Protein AF-A0A7S3ZL46-F1 (afdb_monomer_lite)

Foldseek 3Di:
DDDDDDPCPDPDDPPFDKFFDDDDVPWDFQPQKWKDKQNRTHTWTFDPPFQDDVPPDRDRTATEGEMETAAKIKMKMARQFDPPKWKDWVPDTFDWDDDRRMIIGIDGDQTWMWIDTPNYIYIYGYHYPDD

pLDDT: mean 83.02, std 18.44, range [33.94, 97.44]

Radius of gyration: 17.1 Å; chains: 1; bounding box: 64×30×42 Å

Organism: NCBI:txid35677

Structure (mmCIF, N/CA/C/O backbone):
data_AF-A0A7S3ZL46-F1
#
_entry.id   AF-A0A7S3ZL46-F1
#
loop_
_atom_site.group_PDB
_atom_site.id
_atom_site.type_symbol
_atom_site.label_atom_id
_atom_site.label_alt_id
_atom_site.label_comp_id
_atom_site.label_asym_id
_atom_site.label_entity_id
_atom_site.label_seq_id
_atom_site.pdbx_PDB_ins_code
_atom_site.Cartn_x
_atom_site.Cartn_y
_atom_site.Cartn_z
_atom_site.occupancy
_atom_site.B_iso_or_equiv
_atom_site.auth_seq_id
_atom_site.auth_comp_id
_atom_site.auth_asym_id
_atom_site.auth_atom_id
_atom_site.pdbx_PDB_model_num
ATOM 1 N N . MET A 1 1 ? -45.314 14.935 8.588 1.00 39.72 1 MET A N 1
ATOM 2 C CA . MET A 1 1 ? -44.104 14.772 7.754 1.00 39.72 1 MET A CA 1
ATOM 3 C C . MET A 1 1 ? -42.927 15.306 8.555 1.00 39.72 1 MET A C 1
ATOM 5 O O . MET A 1 1 ? -42.917 16.489 8.856 1.00 39.72 1 MET A O 1
ATOM 9 N N . ARG A 1 2 ? -42.030 14.432 9.029 1.00 33.94 2 ARG A N 1
ATOM 10 C CA . ARG A 1 2 ? -40.869 14.808 9.856 1.00 33.94 2 ARG A CA 1
ATOM 11 C C . ARG A 1 2 ? -39.592 14.667 9.017 1.00 33.94 2 ARG A C 1
ATOM 13 O O . ARG A 1 2 ? -39.446 13.628 8.372 1.00 33.94 2 ARG A O 1
ATOM 20 N N . PRO A 1 3 ? -38.697 15.667 9.001 1.00 39.31 3 PRO A N 1
ATOM 21 C CA . PRO A 1 3 ? -37.450 15.588 8.254 1.00 39.31 3 PRO A CA 1
ATOM 22 C C . PRO A 1 3 ? -36.517 14.566 8.916 1.00 39.31 3 PRO A C 1
ATOM 24 O O . PRO A 1 3 ? -36.298 14.594 10.127 1.00 39.31 3 PRO A O 1
ATOM 27 N N . ARG A 1 4 ? -35.991 13.635 8.112 1.00 45.75 4 ARG A N 1
ATOM 28 C CA . ARG A 1 4 ? -34.914 12.728 8.516 1.00 45.75 4 ARG A CA 1
ATOM 29 C C . ARG A 1 4 ? -33.638 13.554 8.653 1.00 45.75 4 ARG A C 1
ATOM 31 O O . ARG A 1 4 ? -33.081 14.004 7.657 1.00 45.75 4 ARG A O 1
ATOM 38 N N . VAL A 1 5 ? -33.217 13.764 9.893 1.00 41.38 5 VAL A N 1
ATOM 39 C CA . VAL A 1 5 ? -31.912 14.325 10.240 1.00 41.38 5 VAL A CA 1
ATOM 40 C C . VAL A 1 5 ? -30.844 13.370 9.705 1.00 41.38 5 VAL A C 1
ATOM 42 O O . VAL A 1 5 ? -30.722 12.239 10.172 1.00 41.38 5 VAL A O 1
ATOM 45 N N . LEU A 1 6 ? -30.109 13.818 8.685 1.00 41.78 6 LEU A N 1
ATOM 46 C CA . LEU A 1 6 ? -28.804 13.274 8.329 1.00 41.78 6 LEU A CA 1
ATOM 47 C C . LEU A 1 6 ? -27.923 13.390 9.572 1.00 41.78 6 LEU A C 1
ATOM 49 O O . LEU A 1 6 ? -27.605 14.498 10.003 1.00 41.78 6 LEU A O 1
ATOM 53 N N . CYS A 1 7 ? -27.569 12.254 10.167 1.00 36.84 7 CYS A N 1
ATOM 54 C CA . CYS A 1 7 ? -26.583 12.211 11.234 1.00 36.84 7 CYS A CA 1
ATOM 55 C C . CYS A 1 7 ? -25.218 12.529 10.611 1.00 36.84 7 CYS A C 1
ATOM 57 O O . CYS A 1 7 ? -24.520 11.657 10.102 1.00 36.84 7 CYS A O 1
ATOM 59 N N . LEU A 1 8 ? -24.899 13.820 10.586 1.00 46.28 8 LEU A N 1
ATOM 60 C CA . LEU A 1 8 ? -23.639 14.418 10.160 1.00 46.28 8 LEU A CA 1
ATOM 61 C C . LEU A 1 8 ? -22.686 14.486 11.374 1.00 46.28 8 LEU A C 1
ATOM 63 O O . LEU A 1 8 ? -22.107 15.523 11.681 1.00 46.28 8 LEU A O 1
ATOM 67 N N . CYS A 1 9 ? -22.576 13.375 12.107 1.00 42.50 9 CYS A N 1
ATOM 68 C CA . CYS A 1 9 ? -21.656 13.178 13.229 1.00 42.50 9 CYS A CA 1
ATOM 69 C C . CYS A 1 9 ? -20.587 12.167 12.773 1.00 42.50 9 CYS A C 1
ATOM 71 O O . CYS A 1 9 ? -20.936 11.038 12.464 1.00 42.50 9 CYS A O 1
ATOM 73 N N . GLY A 1 10 ? -19.295 12.460 12.673 1.00 40.38 10 GLY A N 1
ATOM 74 C CA . GLY A 1 10 ? -18.564 13.660 13.032 1.00 40.38 10 GLY A CA 1
ATOM 75 C C . GLY A 1 10 ? -17.364 13.823 12.104 1.00 40.38 10 GLY A C 1
ATOM 76 O O . GLY A 1 10 ? -16.605 12.896 11.844 1.00 40.38 10 GLY A O 1
ATOM 77 N N . LEU A 1 11 ? -17.236 15.044 11.605 1.00 49.16 11 LEU A N 1
ATOM 78 C CA . LEU A 1 11 ? -16.203 15.530 10.703 1.00 49.16 11 LEU A CA 1
ATOM 79 C C . LEU A 1 11 ? -14.967 16.048 11.467 1.00 49.16 11 LEU A C 1
ATOM 81 O O . LEU A 1 11 ? -14.159 16.750 10.879 1.00 49.16 11 LEU A O 1
ATOM 85 N N . LEU A 1 12 ? -14.804 15.721 12.758 1.00 47.50 12 LEU A N 1
ATOM 86 C CA . LEU A 1 12 ? -13.639 16.064 13.583 1.00 47.50 12 LEU A CA 1
ATOM 87 C C . LEU A 1 12 ? -13.474 15.057 14.741 1.00 47.50 12 LEU A C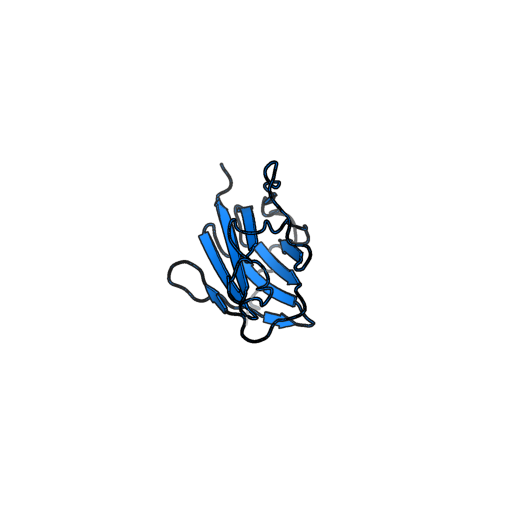 1
ATOM 89 O O . LEU A 1 12 ? -14.363 14.945 15.581 1.00 47.50 12 LEU A O 1
ATOM 93 N N . GLY A 1 13 ? -12.312 14.402 14.845 1.00 40.12 13 GLY A N 1
ATOM 94 C CA . GLY A 1 13 ? -11.694 14.183 16.162 1.00 40.12 13 GLY A CA 1
ATOM 95 C C . GLY A 1 13 ? -11.601 12.774 16.759 1.00 40.12 13 GLY A C 1
ATOM 96 O O . GLY A 1 13 ? -11.058 12.668 17.852 1.00 40.12 13 GLY A O 1
ATOM 97 N N . ALA A 1 14 ? -12.024 11.699 16.093 1.00 44.19 14 ALA A N 1
ATOM 98 C CA . ALA A 1 14 ? -11.455 10.379 16.389 1.00 44.19 14 ALA A CA 1
ATOM 99 C C . ALA A 1 14 ? -10.294 10.189 15.413 1.00 44.19 14 ALA A C 1
ATOM 101 O O . ALA A 1 14 ? -10.482 9.688 14.306 1.00 44.19 14 ALA A O 1
ATOM 102 N N . GLY A 1 15 ? -9.125 10.740 15.752 1.00 52.31 15 GLY A N 1
ATOM 103 C CA . GLY A 1 15 ? -7.931 10.521 14.946 1.00 52.31 15 GLY A CA 1
ATOM 104 C C . GLY A 1 15 ? -7.707 9.019 14.869 1.00 52.31 15 GLY A C 1
ATOM 105 O O . GLY A 1 15 ? -7.435 8.414 15.900 1.00 52.31 15 GLY A O 1
ATOM 106 N N . CYS A 1 16 ? -7.878 8.424 13.684 1.00 58.97 16 CYS A N 1
ATOM 107 C CA . CYS A 1 16 ? -7.400 7.068 13.450 1.00 58.97 16 CYS A CA 1
ATOM 108 C C . CYS A 1 16 ? -5.931 7.087 13.848 1.00 58.97 16 CYS A C 1
ATOM 110 O O . CYS A 1 16 ? -5.138 7.871 13.309 1.00 58.97 16 CYS A O 1
ATOM 112 N N . SER A 1 17 ? -5.597 6.315 14.871 1.00 80.25 17 SER A N 1
ATOM 113 C CA . SER A 1 17 ? -4.228 6.272 15.333 1.00 80.25 17 SER A CA 1
ATOM 114 C C . SER A 1 17 ? -3.451 5.504 14.265 1.00 80.25 17 SER A C 1
ATOM 116 O O . SER A 1 17 ? -3.873 4.452 13.782 1.00 80.25 17 SER A O 1
ATOM 118 N N . LEU A 1 18 ? -2.346 6.090 13.807 1.00 85.81 18 LEU A N 1
ATOM 119 C CA . LEU A 1 18 ? -1.508 5.521 12.757 1.00 85.81 18 LEU A CA 1
ATOM 120 C C . LEU A 1 18 ? -0.066 5.482 13.249 1.00 85.81 18 LEU A C 1
ATOM 122 O O . LEU A 1 18 ? 0.580 6.530 13.388 1.00 85.81 18 LEU A O 1
ATOM 126 N N . THR A 1 19 ? 0.444 4.269 13.445 1.00 90.81 19 THR A N 1
ATOM 127 C CA . THR A 1 19 ? 1.851 4.026 13.768 1.00 90.81 19 THR A CA 1
ATOM 128 C C . THR A 1 19 ? 2.546 3.476 12.534 1.00 90.81 19 THR A C 1
ATOM 130 O O . THR A 1 19 ? 2.285 2.355 12.105 1.00 90.81 19 THR A O 1
ATOM 133 N N . ILE A 1 20 ? 3.433 4.283 11.957 1.00 89.69 20 ILE A N 1
ATOM 134 C CA . ILE A 1 20 ? 4.247 3.907 10.800 1.00 89.69 20 ILE A CA 1
ATOM 135 C C . ILE A 1 20 ? 5.510 3.226 11.315 1.00 89.69 20 ILE A C 1
ATOM 137 O O . ILE A 1 20 ? 6.222 3.799 12.142 1.00 89.69 20 ILE A O 1
ATOM 141 N N . TYR A 1 21 ? 5.804 2.029 10.813 1.00 90.00 21 TYR A N 1
ATOM 142 C CA . TYR A 1 21 ? 7.067 1.370 11.116 1.00 90.00 21 TYR A CA 1
ATOM 143 C C . TYR A 1 21 ? 8.148 1.858 10.146 1.00 90.00 21 TYR A C 1
ATOM 145 O O . TYR A 1 21 ? 7.939 1.797 8.931 1.00 90.00 21 TYR A O 1
ATOM 153 N N . PRO A 1 22 ? 9.289 2.363 10.646 1.00 87.88 22 PRO A N 1
ATOM 154 C CA . PRO A 1 22 ? 10.392 2.742 9.778 1.00 87.88 22 PRO A CA 1
ATOM 155 C C . PRO A 1 22 ? 11.005 1.496 9.109 1.00 87.88 22 PRO A C 1
ATOM 157 O O . PRO A 1 22 ? 10.906 0.398 9.666 1.00 87.88 22 PRO A O 1
ATOM 160 N N . PRO A 1 23 ? 11.666 1.646 7.946 1.00 91.38 23 PRO A N 1
ATOM 161 C CA . PRO A 1 23 ? 12.427 0.564 7.328 1.00 91.38 23 PRO A CA 1
ATOM 162 C C . PRO A 1 23 ? 13.525 0.061 8.271 1.00 91.38 23 PRO A C 1
ATOM 164 O O . PRO A 1 23 ? 14.108 0.844 9.028 1.00 91.38 23 PRO A O 1
ATOM 167 N N . ALA A 1 24 ? 13.827 -1.235 8.223 1.00 89.88 24 ALA A N 1
ATOM 168 C CA . ALA A 1 24 ? 14.930 -1.803 8.986 1.00 89.88 24 ALA A CA 1
ATOM 169 C C . ALA A 1 24 ? 16.287 -1.402 8.370 1.00 89.88 24 ALA A C 1
ATOM 171 O O . ALA A 1 24 ? 16.369 -1.103 7.176 1.00 89.88 24 ALA A O 1
ATOM 172 N N . PRO A 1 25 ? 17.389 -1.417 9.143 1.00 90.94 25 PRO A N 1
ATOM 173 C CA . PRO A 1 25 ? 18.721 -1.223 8.580 1.00 90.94 25 PRO A CA 1
ATOM 174 C C . PRO A 1 25 ? 19.003 -2.221 7.446 1.00 90.94 25 PRO A C 1
ATOM 176 O O . PRO A 1 25 ? 18.909 -3.431 7.645 1.00 90.94 25 PRO A O 1
ATOM 179 N N . GLY A 1 26 ? 19.368 -1.708 6.268 1.00 88.56 26 GLY A N 1
ATOM 180 C CA . GLY A 1 26 ? 19.634 -2.515 5.071 1.00 88.56 26 GLY A CA 1
ATOM 181 C C . GLY A 1 26 ? 18.425 -2.744 4.157 1.00 88.56 26 GLY A C 1
ATOM 182 O O . GLY A 1 26 ? 18.607 -3.304 3.078 1.00 88.56 26 GLY A O 1
ATOM 183 N N . ASP A 1 27 ? 17.227 -2.291 4.541 1.00 91.12 27 ASP A N 1
ATOM 184 C CA . ASP A 1 27 ? 16.074 -2.262 3.640 1.00 91.12 27 ASP A CA 1
ATOM 185 C C . ASP A 1 27 ? 16.285 -1.228 2.519 1.00 91.12 27 ASP A C 1
ATOM 187 O O . ASP A 1 27 ? 16.723 -0.099 2.752 1.00 91.12 27 ASP A O 1
ATOM 191 N N . GLU A 1 28 ? 15.926 -1.604 1.292 1.00 92.06 28 GLU A N 1
ATOM 192 C CA . GLU A 1 28 ? 15.875 -0.694 0.147 1.00 92.06 28 GLU A CA 1
ATOM 193 C C . GLU A 1 28 ? 14.469 -0.094 0.032 1.00 92.06 28 GLU A C 1
ATOM 195 O O . GLU A 1 28 ? 13.475 -0.817 0.097 1.00 92.06 28 GLU A O 1
ATOM 200 N N . VAL A 1 29 ? 14.372 1.225 -0.142 1.00 92.31 29 VAL A N 1
ATOM 201 C CA . VAL A 1 29 ? 13.093 1.915 -0.359 1.00 92.31 29 VAL A CA 1
ATOM 202 C C . VAL A 1 29 ? 12.838 2.051 -1.856 1.00 92.31 29 VAL A C 1
ATOM 204 O O . VAL A 1 29 ? 13.691 2.513 -2.611 1.00 92.31 29 VAL A O 1
ATOM 207 N N . ASP A 1 30 ? 11.642 1.670 -2.284 1.00 92.06 30 ASP A N 1
ATOM 208 C CA . ASP A 1 30 ? 11.193 1.755 -3.665 1.00 92.06 30 ASP A CA 1
ATOM 209 C C . ASP A 1 30 ? 10.973 3.214 -4.085 1.00 92.06 30 ASP A C 1
ATOM 211 O O . ASP A 1 30 ? 9.949 3.821 -3.781 1.00 92.06 30 ASP A O 1
ATOM 215 N N . ALA A 1 31 ? 11.925 3.767 -4.833 1.00 89.94 31 ALA A N 1
ATOM 216 C CA . ALA A 1 31 ? 11.863 5.137 -5.341 1.00 89.94 31 ALA A CA 1
ATOM 217 C C . ALA A 1 31 ? 10.892 5.329 -6.525 1.00 89.94 31 ALA A C 1
ATOM 219 O O . ALA A 1 31 ? 10.736 6.443 -7.020 1.00 89.94 31 ALA A O 1
ATOM 220 N N . THR A 1 32 ? 10.267 4.259 -7.026 1.00 90.19 32 THR A N 1
ATOM 221 C CA . THR A 1 32 ? 9.402 4.308 -8.220 1.00 90.19 32 THR A CA 1
ATOM 222 C C . THR A 1 32 ? 7.911 4.385 -7.891 1.00 90.19 32 THR A C 1
ATOM 224 O O . THR A 1 32 ? 7.080 4.450 -8.801 1.00 90.19 32 THR A O 1
ATOM 227 N N . ALA A 1 33 ? 7.556 4.335 -6.608 1.00 92.62 33 ALA A N 1
ATOM 228 C CA . ALA A 1 33 ? 6.188 4.436 -6.132 1.00 92.62 33 ALA A CA 1
ATOM 229 C C . ALA A 1 33 ? 6.139 5.164 -4.785 1.00 92.62 33 ALA A C 1
ATOM 231 O O . ALA A 1 33 ? 7.028 5.017 -3.955 1.00 92.62 33 ALA A O 1
ATOM 232 N N . HIS A 1 34 ? 5.064 5.912 -4.549 1.00 95.75 34 HIS A N 1
ATOM 233 C CA . HIS A 1 34 ? 4.850 6.655 -3.308 1.00 95.75 34 HIS A CA 1
ATOM 234 C C . HIS A 1 34 ? 3.526 6.238 -2.678 1.00 95.75 34 HIS A C 1
ATOM 236 O O . HIS A 1 34 ? 2.495 6.247 -3.354 1.00 95.75 34 HIS A O 1
ATOM 242 N N . LEU A 1 35 ? 3.548 5.882 -1.393 1.00 97.25 35 LEU A N 1
ATOM 243 C CA . LEU A 1 35 ? 2.356 5.539 -0.622 1.00 97.25 35 LEU A CA 1
ATOM 244 C C . LEU A 1 35 ? 2.047 6.651 0.380 1.00 97.25 35 LEU A C 1
ATOM 246 O O . LEU A 1 35 ? 2.899 7.030 1.178 1.00 97.25 35 LEU A O 1
ATOM 250 N N . SER A 1 36 ? 0.804 7.122 0.378 1.00 96.06 36 SER A N 1
ATOM 251 C CA . SER A 1 36 ? 0.254 7.981 1.422 1.00 96.06 36 SER A CA 1
ATOM 252 C C . SER A 1 36 ? -0.913 7.279 2.109 1.00 96.06 36 SER A C 1
ATOM 254 O O . SER A 1 36 ? -1.806 6.775 1.428 1.00 96.06 36 SER A O 1
ATOM 256 N N . ILE A 1 37 ? -0.910 7.252 3.441 1.00 94.38 37 ILE A N 1
ATOM 257 C CA . ILE A 1 37 ? -2.022 6.787 4.276 1.00 94.38 37 ILE A CA 1
ATOM 258 C C . ILE A 1 37 ? -2.537 7.979 5.075 1.00 94.38 37 ILE A C 1
ATOM 260 O O . ILE A 1 37 ? -1.780 8.592 5.827 1.00 94.38 37 ILE A O 1
ATOM 264 N N . ASP A 1 38 ? -3.803 8.342 4.871 1.00 91.56 38 ASP A N 1
ATOM 265 C CA . ASP A 1 38 ? -4.463 9.482 5.524 1.00 91.56 38 ASP A CA 1
ATOM 266 C C . ASP A 1 38 ? -3.634 10.783 5.472 1.00 91.56 38 ASP A C 1
ATOM 268 O O . ASP A 1 38 ? -3.585 11.570 6.415 1.00 91.56 38 ASP A O 1
ATOM 272 N N . GLY A 1 39 ? -2.949 11.008 4.344 1.00 90.81 39 GLY A N 1
ATOM 273 C CA . GLY A 1 39 ? -2.118 12.191 4.102 1.00 90.81 39 GLY A CA 1
ATOM 274 C C . GLY A 1 39 ? -0.685 12.100 4.635 1.00 90.81 39 GLY A C 1
ATOM 275 O O . GLY A 1 39 ? 0.093 13.024 4.417 1.00 90.81 39 GLY A O 1
ATOM 276 N N . ARG A 1 40 ? -0.297 10.998 5.286 1.00 91.81 40 ARG A N 1
ATOM 277 C CA . ARG A 1 40 ? 1.071 10.756 5.770 1.00 91.81 40 ARG A CA 1
ATOM 278 C C . ARG A 1 40 ? 1.808 9.839 4.805 1.00 91.81 40 ARG A C 1
ATOM 280 O O . ARG A 1 40 ? 1.270 8.809 4.414 1.00 91.81 40 ARG A O 1
ATOM 287 N N . GLU A 1 41 ? 3.020 10.206 4.406 1.00 93.44 41 GLU A N 1
ATOM 288 C CA . GLU A 1 41 ? 3.840 9.347 3.547 1.00 93.44 41 GLU A CA 1
ATOM 289 C C . GLU A 1 41 ? 4.368 8.139 4.320 1.00 93.44 41 GLU A C 1
ATOM 291 O O . GLU A 1 41 ? 4.843 8.265 5.452 1.00 93.44 41 GLU A O 1
ATOM 296 N N . LEU A 1 42 ? 4.266 6.964 3.701 1.00 94.19 42 LEU A N 1
ATOM 297 C CA . LEU A 1 42 ? 4.793 5.712 4.223 1.00 94.19 42 LEU A CA 1
ATOM 298 C C . LEU A 1 42 ? 5.866 5.172 3.277 1.00 94.19 42 LEU A C 1
ATOM 300 O O . LEU A 1 42 ? 5.653 5.139 2.060 1.00 94.19 42 LEU A O 1
ATOM 304 N N . PRO A 1 43 ? 6.995 4.691 3.818 1.00 92.75 43 PRO A N 1
ATOM 305 C CA . PRO A 1 43 ? 8.021 4.069 3.006 1.00 92.75 43 PRO A CA 1
ATOM 306 C C . PRO A 1 43 ? 7.506 2.749 2.425 1.00 92.75 43 PRO A C 1
ATOM 308 O O . PRO A 1 43 ? 6.943 1.911 3.134 1.00 92.75 43 PRO A O 1
ATOM 311 N N . LEU A 1 44 ? 7.734 2.559 1.128 1.00 94.88 44 LEU A N 1
ATOM 312 C CA . LEU A 1 44 ? 7.577 1.274 0.460 1.00 94.88 44 LEU A CA 1
ATOM 313 C C . LEU A 1 44 ? 8.935 0.583 0.432 1.00 94.88 44 LEU A C 1
ATOM 315 O O . LEU A 1 44 ? 9.837 1.027 -0.265 1.00 94.88 44 LEU A O 1
ATOM 319 N N . VAL A 1 45 ? 9.089 -0.495 1.188 1.00 95.00 45 VAL A N 1
ATOM 320 C CA . VAL A 1 45 ? 10.317 -1.293 1.216 1.00 95.00 45 VAL A CA 1
ATOM 321 C C . VAL A 1 45 ? 10.281 -2.320 0.090 1.00 95.00 45 VAL A C 1
ATOM 323 O O . VAL A 1 45 ? 9.282 -3.012 -0.082 1.00 95.00 45 VAL A O 1
ATOM 326 N N . VAL A 1 46 ? 11.356 -2.442 -0.679 1.00 92.81 46 VAL A N 1
ATOM 327 C CA . VAL A 1 46 ? 11.512 -3.458 -1.723 1.00 92.81 46 VAL A CA 1
ATOM 328 C C . VAL A 1 46 ? 11.541 -4.851 -1.091 1.00 92.81 46 VAL A C 1
ATOM 330 O O . VAL A 1 46 ? 12.278 -5.118 -0.144 1.00 92.81 46 VAL A O 1
ATOM 333 N N . GLU A 1 47 ? 10.746 -5.771 -1.633 1.00 89.25 47 GLU A N 1
ATOM 334 C CA . GLU A 1 47 ? 10.728 -7.156 -1.170 1.00 89.25 47 GLU A CA 1
ATOM 335 C C . GLU A 1 47 ? 12.053 -7.856 -1.515 1.00 89.25 47 GLU A C 1
ATOM 337 O O . GLU A 1 47 ? 12.473 -7.817 -2.683 1.00 89.25 47 GLU A O 1
ATOM 342 N N . PRO A 1 48 ? 12.691 -8.554 -0.554 1.00 80.69 48 PRO A N 1
ATOM 343 C CA . PRO A 1 48 ? 13.918 -9.302 -0.801 1.00 80.69 4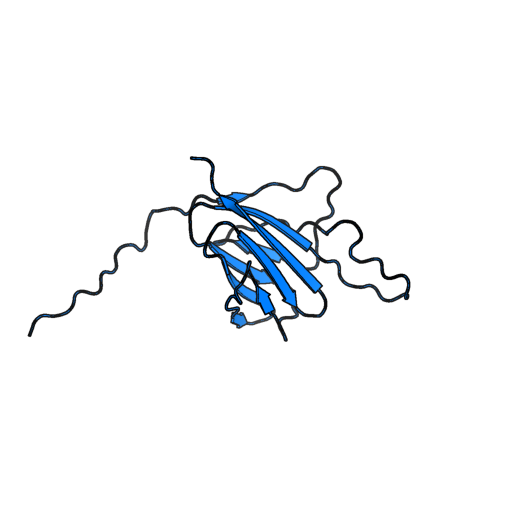8 PRO A CA 1
ATOM 344 C C . PRO A 1 48 ? 13.771 -10.285 -1.968 1.00 80.69 48 PRO A C 1
ATOM 346 O O . PRO A 1 48 ? 12.828 -11.071 -2.035 1.00 80.69 48 PRO A O 1
ATOM 349 N N . GLY A 1 49 ? 14.718 -10.245 -2.906 1.00 73.69 49 GLY A N 1
ATOM 350 C CA . GLY A 1 49 ? 14.703 -11.105 -4.093 1.00 73.69 49 GLY A CA 1
ATOM 351 C C . GLY A 1 49 ? 13.723 -10.672 -5.190 1.00 73.69 49 GLY A C 1
ATOM 352 O O . GLY A 1 49 ? 13.708 -11.286 -6.258 1.00 73.69 49 GLY A O 1
ATOM 353 N N . SER A 1 50 ? 12.944 -9.605 -4.985 1.00 69.75 50 SER A N 1
ATOM 354 C CA . SER A 1 50 ? 12.159 -8.997 -6.059 1.00 69.75 50 SER A CA 1
ATOM 355 C C . SER A 1 50 ? 13.066 -8.209 -7.022 1.00 69.75 50 SER A C 1
ATOM 357 O O . SER A 1 50 ? 14.138 -7.742 -6.650 1.00 69.75 50 SER A O 1
ATOM 359 N N . GLY A 1 51 ? 12.696 -8.145 -8.305 1.00 60.38 51 GLY A N 1
ATOM 360 C CA . GLY A 1 51 ? 13.474 -7.448 -9.343 1.00 60.38 51 GLY A CA 1
ATOM 361 C C . GLY A 1 51 ? 14.593 -8.257 -10.016 1.00 60.38 51 GLY A C 1
ATOM 362 O O . GLY A 1 51 ? 15.092 -7.849 -11.061 1.00 60.38 51 GLY A O 1
ATOM 363 N N . LYS A 1 52 ? 14.939 -9.450 -9.511 1.00 55.75 52 LYS A N 1
ATOM 364 C CA . LYS A 1 52 ? 15.874 -10.370 -10.184 1.00 55.75 52 LYS A CA 1
ATOM 365 C C . LYS A 1 52 ? 15.113 -11.382 -11.037 1.00 55.75 52 LYS A C 1
ATOM 367 O O . LYS A 1 52 ? 14.799 -12.477 -10.576 1.00 55.75 52 LYS A O 1
ATOM 372 N N . ARG A 1 53 ? 14.816 -11.045 -12.293 1.00 53.38 53 ARG A N 1
ATOM 373 C CA . ARG A 1 53 ? 14.604 -12.089 -13.304 1.00 53.38 53 ARG A CA 1
ATOM 374 C C . ARG A 1 53 ? 15.930 -12.375 -13.998 1.00 53.38 53 ARG A C 1
ATOM 376 O O . ARG A 1 53 ? 16.659 -11.458 -14.357 1.00 53.38 53 ARG A O 1
ATOM 383 N N . CYS A 1 54 ? 16.241 -13.653 -14.190 1.00 52.00 54 CYS A N 1
ATOM 384 C CA . CYS A 1 54 ? 17.444 -14.101 -14.895 1.00 52.00 54 CYS A CA 1
ATOM 385 C C . CYS A 1 54 ? 17.375 -13.880 -16.424 1.00 52.00 54 CYS A C 1
ATOM 387 O O . CYS A 1 54 ? 18.257 -14.346 -17.134 1.00 52.00 54 CYS A O 1
ATOM 389 N N . ASP A 1 55 ? 16.337 -13.208 -16.937 1.00 58.59 55 ASP A N 1
ATOM 390 C CA . ASP A 1 55 ? 16.009 -13.075 -18.366 1.00 58.59 55 ASP A CA 1
ATOM 391 C C . ASP A 1 55 ? 16.315 -11.678 -18.955 1.00 58.59 55 ASP A C 1
ATOM 393 O O . ASP A 1 55 ? 15.848 -11.335 -20.043 1.00 58.59 55 ASP A O 1
ATOM 397 N N . GLY A 1 56 ? 17.113 -10.863 -18.256 1.00 47.81 56 GLY A N 1
ATOM 398 C CA . GLY A 1 56 ? 17.688 -9.626 -18.799 1.00 47.81 56 GLY A CA 1
ATOM 399 C C . GLY A 1 56 ? 16.738 -8.427 -18.908 1.00 47.81 56 GLY A C 1
ATOM 400 O O . GLY A 1 56 ? 17.170 -7.369 -19.356 1.00 47.81 56 GLY A O 1
ATOM 401 N N . HIS A 1 57 ? 15.479 -8.545 -18.473 1.00 46.41 57 HIS A N 1
ATOM 402 C CA . HIS A 1 57 ? 14.560 -7.407 -18.387 1.00 46.41 57 HIS A CA 1
ATOM 403 C C . HIS A 1 57 ? 14.471 -6.914 -16.937 1.00 46.41 57 HIS A C 1
ATOM 405 O O . HIS A 1 57 ? 14.176 -7.724 -16.052 1.00 46.41 57 HIS A O 1
ATOM 411 N N . PRO A 1 58 ? 14.678 -5.611 -16.655 1.00 53.75 58 PRO A N 1
ATOM 412 C CA . PRO A 1 58 ? 14.494 -5.081 -15.312 1.00 53.75 58 PRO A CA 1
ATOM 413 C C . PRO A 1 58 ? 13.010 -5.174 -14.945 1.00 53.75 58 PRO A C 1
ATOM 415 O O . PRO A 1 58 ? 12.184 -4.353 -15.345 1.00 53.75 58 PRO A O 1
ATOM 418 N N . ALA A 1 59 ? 12.649 -6.220 -14.205 1.00 65.06 59 ALA A N 1
ATOM 419 C CA .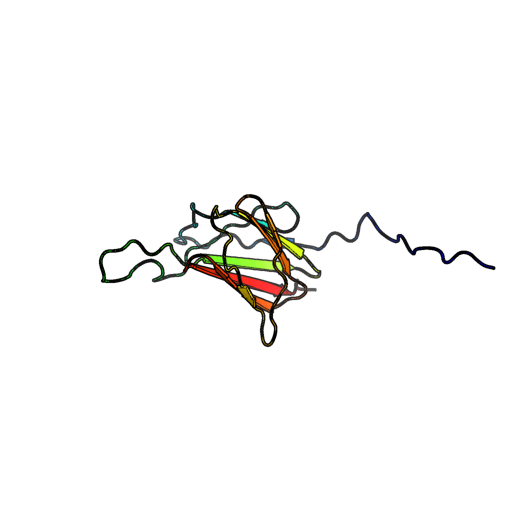 ALA A 1 59 ? 11.342 -6.315 -13.588 1.00 65.06 59 ALA A CA 1
ATOM 420 C C . ALA A 1 59 ? 11.299 -5.285 -12.457 1.00 65.06 59 ALA A C 1
ATOM 422 O O . ALA A 1 59 ? 12.128 -5.336 -11.551 1.00 65.06 59 ALA A O 1
ATOM 423 N N . LEU A 1 60 ? 10.346 -4.353 -12.499 1.00 71.56 60 LEU A N 1
ATOM 424 C CA . LEU A 1 60 ? 10.148 -3.436 -11.378 1.00 71.56 60 LEU A CA 1
ATOM 425 C C . LEU A 1 60 ? 9.900 -4.245 -10.089 1.00 71.56 60 LEU A C 1
ATOM 427 O O . LEU A 1 60 ? 9.164 -5.242 -10.133 1.00 71.56 60 LEU A O 1
ATOM 431 N N . PRO A 1 61 ? 10.503 -3.844 -8.956 1.00 82.12 61 PRO A N 1
ATOM 432 C CA . PRO A 1 61 ? 10.425 -4.608 -7.722 1.00 82.12 61 PRO A CA 1
ATOM 433 C C . PRO A 1 61 ? 8.987 -4.696 -7.206 1.00 82.12 61 PRO A C 1
ATOM 435 O O . PRO A 1 61 ? 8.127 -3.850 -7.497 1.00 82.12 61 PRO A O 1
ATOM 438 N N . SER A 1 62 ? 8.736 -5.760 -6.442 1.00 90.62 62 SER A N 1
ATOM 439 C CA . SER A 1 62 ? 7.565 -5.817 -5.568 1.00 90.62 62 SER A CA 1
ATOM 440 C C . SER A 1 62 ? 7.924 -5.118 -4.269 1.00 90.62 62 SER A C 1
ATOM 442 O O . SER A 1 62 ? 9.065 -5.219 -3.828 1.00 90.62 62 SER A O 1
ATOM 444 N N . SER A 1 63 ? 6.965 -4.436 -3.661 1.00 94.19 63 SER A N 1
ATOM 445 C CA . SER A 1 63 ? 7.246 -3.564 -2.520 1.00 94.19 63 SER A CA 1
ATOM 446 C C . SER A 1 63 ? 6.233 -3.801 -1.412 1.00 94.19 63 SER A C 1
ATOM 448 O O . SER A 1 63 ? 5.124 -4.281 -1.661 1.00 94.19 63 SER A O 1
ATOM 450 N N . ARG A 1 64 ? 6.599 -3.464 -0.182 1.00 95.31 64 ARG A N 1
ATOM 451 C CA . ARG A 1 64 ? 5.767 -3.622 1.000 1.00 95.31 64 ARG A CA 1
ATOM 452 C C . ARG A 1 64 ? 5.681 -2.359 1.831 1.00 95.31 64 ARG A C 1
ATOM 454 O O . ARG A 1 64 ? 6.655 -1.627 1.948 1.00 95.31 64 ARG A O 1
ATOM 461 N N . ALA A 1 65 ? 4.546 -2.163 2.482 1.00 96.12 65 ALA A N 1
ATOM 462 C CA . ALA A 1 65 ? 4.426 -1.259 3.617 1.00 96.12 65 ALA A CA 1
ATOM 463 C C . ALA A 1 65 ? 3.787 -1.999 4.792 1.00 96.12 65 ALA A C 1
ATOM 465 O O . ALA A 1 65 ? 2.917 -2.855 4.608 1.00 96.12 65 ALA A O 1
ATOM 466 N N . ARG A 1 66 ? 4.222 -1.653 6.003 1.00 95.19 66 ARG A N 1
ATOM 467 C CA . ARG A 1 66 ? 3.659 -2.168 7.247 1.00 95.19 66 ARG A CA 1
ATOM 468 C C . ARG A 1 66 ? 3.413 -1.014 8.205 1.00 95.19 66 ARG A C 1
ATOM 470 O O . ARG A 1 66 ? 4.275 -0.152 8.368 1.00 95.19 66 ARG A O 1
ATOM 477 N N . PHE A 1 67 ? 2.246 -0.999 8.824 1.00 94.19 67 PHE A N 1
ATOM 478 C CA . PHE A 1 67 ? 1.856 0.011 9.801 1.00 94.19 67 PHE A CA 1
ATOM 479 C C . PHE A 1 67 ? 0.756 -0.550 10.702 1.00 94.19 67 PHE A C 1
ATOM 481 O O . PHE A 1 67 ? 0.110 -1.533 10.340 1.00 94.19 67 PHE A O 1
ATOM 488 N N . ALA A 1 68 ? 0.524 0.079 11.851 1.00 94.00 68 ALA A N 1
ATOM 489 C CA . ALA A 1 68 ? -0.618 -0.235 12.701 1.00 94.00 68 ALA A CA 1
ATOM 490 C C . ALA A 1 68 ? -1.705 0.832 12.598 1.00 94.00 68 ALA A C 1
ATOM 492 O O . ALA A 1 68 ? -1.400 2.028 12.539 1.00 94.00 68 ALA A O 1
ATOM 493 N N . SER A 1 69 ? -2.962 0.385 12.604 1.00 91.25 69 SER A N 1
ATOM 494 C CA . SER A 1 69 ? -4.137 1.250 12.681 1.00 91.25 69 SER A CA 1
ATOM 495 C C . SER A 1 69 ? -5.290 0.582 13.441 1.00 91.25 69 SER A C 1
ATOM 497 O O . SER A 1 69 ? -5.404 -0.642 13.482 1.00 91.25 69 SER A O 1
ATOM 499 N N . ASP A 1 70 ? -6.136 1.399 14.063 1.00 85.19 70 ASP A N 1
ATOM 500 C CA . ASP A 1 70 ? -7.332 1.030 14.825 1.00 85.19 70 ASP A CA 1
ATOM 501 C C . ASP A 1 70 ? -8.622 1.314 14.042 1.00 85.19 70 ASP A C 1
ATOM 503 O O . ASP A 1 70 ? -9.721 1.024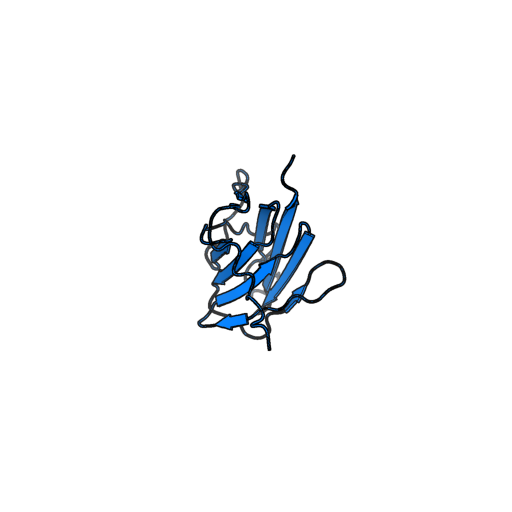 14.517 1.00 85.19 70 ASP A O 1
ATOM 507 N N . GLY A 1 71 ? -8.493 1.860 12.831 1.00 84.94 71 GLY A N 1
ATOM 508 C CA . GLY A 1 71 ? -9.606 2.331 12.031 1.00 84.94 71 GLY A CA 1
ATOM 509 C C . GLY A 1 71 ? -9.442 2.075 10.541 1.00 84.94 71 GLY A C 1
ATOM 510 O O . GLY A 1 71 ? -8.476 1.490 10.052 1.00 84.94 71 GLY A O 1
ATOM 511 N N . THR A 1 72 ? -10.453 2.522 9.806 1.00 90.62 72 THR A N 1
ATOM 512 C CA . THR A 1 72 ? -10.430 2.539 8.349 1.00 90.62 72 THR A CA 1
ATOM 513 C C . THR A 1 72 ? -9.460 3.613 7.870 1.00 90.62 72 THR A C 1
ATOM 515 O O . THR A 1 72 ? -9.634 4.780 8.210 1.00 90.62 72 THR A O 1
ATOM 518 N N . THR A 1 73 ? -8.490 3.235 7.039 1.00 92.31 73 THR A N 1
ATOM 519 C CA . THR A 1 73 ? -7.481 4.168 6.517 1.00 92.31 73 THR A CA 1
ATOM 520 C C . THR A 1 73 ? -7.617 4.349 5.012 1.00 92.31 73 THR A C 1
ATOM 522 O O . THR A 1 73 ? -7.865 3.395 4.259 1.00 92.31 73 THR A O 1
ATOM 525 N N . ARG A 1 74 ? -7.475 5.591 4.544 1.00 95.00 74 ARG A N 1
ATOM 526 C CA . ARG A 1 74 ? -7.468 5.910 3.117 1.00 95.00 74 ARG A CA 1
ATOM 527 C C . ARG A 1 74 ? -6.040 5.863 2.600 1.00 95.00 74 ARG A C 1
ATOM 529 O O . ARG A 1 74 ? -5.192 6.645 3.018 1.00 95.00 74 ARG A O 1
ATOM 536 N N . ALA A 1 75 ? -5.806 5.005 1.618 1.00 96.62 75 ALA A N 1
ATOM 537 C CA . ALA A 1 75 ? -4.523 4.867 0.957 1.00 96.62 75 ALA A CA 1
ATOM 538 C C . ALA A 1 75 ? -4.541 5.501 -0.437 1.00 96.62 75 ALA A C 1
ATOM 540 O O . ALA A 1 75 ? -5.511 5.367 -1.190 1.00 96.62 75 ALA A O 1
ATOM 541 N N . ILE A 1 76 ? -3.443 6.165 -0.791 1.00 97.19 76 ILE A N 1
ATOM 542 C CA . ILE A 1 76 ? -3.154 6.648 -2.139 1.00 97.19 76 ILE A CA 1
ATOM 543 C C . ILE A 1 76 ? -1.778 6.119 -2.537 1.00 97.19 76 ILE A C 1
ATOM 545 O O . ILE A 1 76 ? -0.781 6.441 -1.896 1.00 97.19 76 ILE A O 1
ATOM 549 N N . LEU A 1 77 ? -1.727 5.322 -3.601 1.00 97.25 77 LEU A N 1
ATOM 550 C CA . LEU A 1 77 ? -0.488 4.843 -4.207 1.00 97.25 77 LEU A CA 1
ATOM 551 C C . LEU A 1 77 ? -0.256 5.560 -5.539 1.00 97.25 77 LEU A C 1
ATOM 553 O O . LEU A 1 77 ? -1.027 5.373 -6.479 1.00 97.25 77 LEU A O 1
ATOM 557 N N . SER A 1 78 ? 0.816 6.337 -5.637 1.00 95.94 78 SER A N 1
ATOM 558 C CA . SER A 1 78 ? 1.236 7.037 -6.855 1.00 95.94 78 SER A CA 1
ATOM 559 C C . SER A 1 78 ? 2.379 6.278 -7.522 1.00 95.94 78 SER A C 1
ATOM 561 O O . SER A 1 78 ? 3.424 6.088 -6.908 1.00 95.94 78 SER A O 1
ATOM 563 N N . LEU A 1 79 ? 2.183 5.828 -8.765 1.00 91.75 79 LEU A N 1
ATOM 564 C CA . LEU A 1 79 ? 3.175 5.017 -9.493 1.00 91.75 79 LEU A CA 1
ATOM 565 C C . LEU A 1 79 ? 3.184 5.241 -11.019 1.00 91.75 79 LEU A C 1
ATOM 567 O O . LEU A 1 79 ? 3.829 4.497 -11.755 1.00 91.75 79 LEU A O 1
ATOM 571 N N . GLY A 1 80 ? 2.397 6.195 -11.528 1.00 89.00 80 GLY A N 1
ATOM 572 C CA . GLY A 1 80 ? 2.255 6.503 -12.957 1.00 89.00 80 GLY A CA 1
ATOM 573 C C . GLY A 1 80 ? 1.415 5.491 -13.752 1.00 89.00 80 GLY A C 1
ATOM 574 O O . GLY A 1 80 ? 0.647 5.884 -14.628 1.00 89.00 80 GLY A O 1
ATOM 575 N N . ALA A 1 81 ? 1.486 4.199 -13.422 1.00 85.19 81 ALA A N 1
ATOM 576 C CA . ALA A 1 81 ? 0.739 3.133 -14.086 1.00 85.19 81 ALA A CA 1
ATOM 577 C C . ALA A 1 81 ? -0.415 2.605 -13.218 1.00 85.19 81 ALA A C 1
ATOM 579 O O . ALA A 1 81 ? -0.199 1.975 -12.190 1.00 85.19 81 ALA A O 1
ATOM 580 N N . THR A 1 82 ? -1.659 2.796 -13.660 1.00 89.19 82 THR A N 1
ATOM 581 C CA . THR A 1 82 ? -2.858 2.431 -12.873 1.00 89.19 82 THR A CA 1
ATOM 582 C C . THR A 1 82 ? -3.719 1.345 -13.519 1.00 89.19 82 THR A C 1
ATOM 584 O O . THR A 1 82 ? -4.602 0.767 -12.881 1.00 89.19 82 THR A O 1
ATOM 587 N N . ARG A 1 83 ? -3.474 1.033 -14.797 1.00 88.44 83 ARG A N 1
ATOM 588 C CA . ARG A 1 83 ? -4.304 0.100 -15.565 1.00 88.44 83 ARG A CA 1
ATOM 589 C C . ARG A 1 83 ? -4.216 -1.319 -14.999 1.00 88.44 83 ARG A C 1
ATOM 591 O O . ARG A 1 83 ? -3.133 -1.855 -14.777 1.00 88.44 83 ARG A O 1
ATOM 598 N N . GLY A 1 84 ? -5.380 -1.951 -14.843 1.00 89.00 84 GLY A N 1
ATOM 599 C CA . GLY A 1 84 ? -5.485 -3.345 -14.409 1.00 89.00 84 GLY A CA 1
ATOM 600 C C . GLY A 1 84 ? -5.186 -3.566 -12.926 1.00 89.00 84 GLY A C 1
ATOM 601 O O . GLY A 1 84 ? -4.943 -4.710 -12.542 1.00 89.00 84 GLY A O 1
ATOM 602 N N . ALA A 1 85 ? -5.204 -2.502 -12.115 1.00 94.25 85 ALA A N 1
ATOM 603 C CA . ALA A 1 85 ? -5.056 -2.586 -10.671 1.00 94.25 85 ALA A CA 1
ATOM 604 C C . ALA A 1 85 ? -6.109 -3.519 -10.052 1.00 94.25 85 ALA A C 1
ATOM 606 O O . ALA A 1 85 ? -7.306 -3.393 -10.312 1.00 94.25 85 ALA A O 1
ATOM 607 N N . ARG A 1 86 ? -5.655 -4.469 -9.234 1.00 95.88 86 ARG A N 1
ATOM 608 C CA . ARG A 1 86 ? -6.507 -5.394 -8.477 1.00 95.88 86 ARG A CA 1
ATOM 609 C C . ARG A 1 86 ? -5.992 -5.491 -7.053 1.00 95.88 86 ARG A C 1
ATOM 611 O O . ARG A 1 86 ? -4.895 -6.011 -6.850 1.00 95.88 86 ARG A O 1
ATOM 618 N N . LEU A 1 87 ? -6.774 -5.002 -6.097 1.00 96.50 87 LEU A N 1
ATOM 619 C CA . LEU A 1 87 ? -6.480 -5.099 -4.672 1.00 96.50 87 LEU A CA 1
ATOM 620 C C . LEU A 1 87 ? -7.299 -6.225 -4.052 1.00 96.50 87 LEU A C 1
ATOM 622 O O . LEU A 1 87 ? -8.497 -6.346 -4.305 1.00 96.50 87 LEU A O 1
ATOM 626 N N . ARG A 1 88 ? -6.644 -7.051 -3.242 1.00 96.88 88 ARG A N 1
ATOM 627 C CA . ARG A 1 88 ? -7.268 -8.163 -2.526 1.00 96.88 88 ARG A CA 1
ATOM 628 C C . ARG A 1 88 ? -6.845 -8.161 -1.077 1.00 96.88 88 ARG A C 1
ATOM 630 O O . ARG A 1 88 ? -5.691 -7.875 -0.797 1.00 96.88 88 ARG A O 1
ATOM 637 N N . ALA A 1 89 ? -7.756 -8.552 -0.206 1.00 94.06 89 ALA A N 1
ATOM 638 C CA . ALA A 1 89 ? -7.469 -8.975 1.157 1.00 94.06 89 ALA A CA 1
ATOM 639 C C . ALA A 1 89 ? -7.872 -10.447 1.302 1.00 94.06 89 ALA A C 1
ATOM 641 O O . ALA A 1 89 ? -8.427 -11.034 0.363 1.00 94.06 89 ALA A O 1
ATOM 642 N N . VAL A 1 90 ? -7.605 -11.067 2.452 1.00 90.75 90 VAL A N 1
ATOM 643 C CA . VAL A 1 90 ? -7.944 -12.481 2.665 1.00 90.75 90 VAL A CA 1
ATOM 644 C C . VAL A 1 90 ? -9.432 -12.719 2.364 1.00 90.75 90 VAL A C 1
ATOM 646 O O . VAL A 1 90 ? -10.322 -12.150 2.997 1.00 90.75 90 VAL A O 1
ATOM 649 N N . GLY A 1 91 ? -9.691 -13.524 1.328 1.00 88.69 91 GLY A N 1
ATOM 650 C CA . GLY A 1 91 ? -11.033 -13.921 0.894 1.00 88.69 91 GLY A CA 1
ATOM 651 C C . GLY A 1 91 ? -11.882 -12.854 0.188 1.00 88.69 91 GLY A C 1
ATOM 652 O O . GLY A 1 91 ? -13.045 -13.140 -0.086 1.00 88.69 91 GLY A O 1
ATOM 653 N N . ARG A 1 92 ? -11.365 -11.652 -0.124 1.00 94.25 92 ARG A N 1
ATOM 654 C CA . ARG A 1 92 ? -12.170 -10.582 -0.754 1.00 94.25 92 ARG A CA 1
ATOM 655 C C . ARG A 1 92 ? -11.397 -9.697 -1.732 1.00 94.25 92 ARG A C 1
ATOM 657 O O . ARG A 1 92 ? -10.222 -9.400 -1.526 1.00 94.25 92 ARG A O 1
ATOM 664 N N . ASP A 1 93 ? -12.083 -9.230 -2.774 1.00 96.25 93 ASP A N 1
ATOM 665 C CA . ASP A 1 93 ? -11.610 -8.128 -3.617 1.00 96.25 93 ASP A CA 1
ATOM 666 C C . ASP A 1 93 ? -11.940 -6.784 -2.935 1.00 96.25 93 ASP A C 1
ATOM 668 O O . ASP A 1 93 ? -13.007 -6.623 -2.340 1.00 96.25 93 ASP A O 1
ATOM 672 N N . VAL A 1 94 ? -11.023 -5.819 -3.017 1.00 96.25 94 VAL A N 1
ATOM 673 C CA . VAL A 1 94 ? -11.187 -4.463 -2.470 1.00 96.25 94 VAL A CA 1
ATOM 674 C C . VAL A 1 94 ? -11.282 -3.477 -3.627 1.00 96.25 94 VAL A C 1
ATOM 676 O O . VAL A 1 94 ? -10.553 -3.584 -4.617 1.00 96.25 94 VAL A O 1
ATOM 679 N N . ARG A 1 95 ? -12.195 -2.510 -3.514 1.00 96.38 95 ARG A N 1
ATOM 680 C CA . ARG A 1 95 ? -12.380 -1.479 -4.535 1.00 96.38 95 ARG A CA 1
ATOM 681 C C . ARG A 1 95 ? -11.143 -0.584 -4.623 1.00 96.38 95 ARG A C 1
ATOM 683 O O . ARG A 1 95 ? -10.609 -0.147 -3.608 1.00 96.38 95 ARG A O 1
ATOM 690 N N . VAL A 1 96 ? -10.739 -0.292 -5.855 1.00 96.62 96 VAL A N 1
ATOM 691 C CA . VAL A 1 96 ? -9.661 0.643 -6.173 1.00 96.62 96 VAL A CA 1
ATOM 692 C C . VAL A 1 96 ? -10.188 1.644 -7.185 1.00 96.62 96 VAL A C 1
ATOM 694 O O . VAL A 1 96 ? -10.691 1.249 -8.237 1.00 96.62 96 VAL A O 1
ATOM 697 N N . ASP A 1 97 ? -10.049 2.925 -6.880 1.00 96.19 97 ASP A N 1
ATOM 698 C CA . ASP A 1 97 ? -10.374 4.010 -7.793 1.00 96.19 97 ASP A CA 1
ATOM 699 C C . ASP A 1 97 ? -9.067 4.559 -8.386 1.00 96.19 97 ASP A C 1
ATOM 701 O O . ASP A 1 97 ? -8.141 4.935 -7.668 1.00 96.19 97 ASP A O 1
ATOM 705 N N . ALA A 1 98 ? -8.960 4.572 -9.714 1.00 94.19 98 ALA A N 1
ATOM 706 C CA . ALA A 1 98 ? -7.772 5.041 -10.422 1.00 94.19 98 ALA A CA 1
ATOM 707 C C . ALA A 1 98 ? -7.972 6.473 -10.925 1.00 94.19 98 ALA A C 1
ATOM 709 O O . ALA A 1 98 ? -8.971 6.767 -11.579 1.00 94.19 98 ALA A O 1
ATOM 710 N N . THR A 1 99 ? -7.002 7.350 -10.673 1.00 91.06 99 THR A N 1
ATOM 711 C CA . THR A 1 99 ? -7.010 8.728 -11.179 1.00 91.06 99 THR A CA 1
ATOM 712 C C . THR A 1 99 ? -5.586 9.247 -11.345 1.00 91.06 99 THR A C 1
ATOM 714 O O . THR A 1 99 ? -4.756 9.036 -10.469 1.00 91.06 99 THR A O 1
ATOM 717 N N . ASN A 1 100 ? -5.287 9.898 -12.474 1.00 87.81 100 ASN A N 1
ATOM 718 C CA . ASN A 1 100 ? -4.044 10.648 -12.716 1.00 87.81 100 ASN A CA 1
ATOM 719 C C . ASN A 1 100 ? -2.740 9.959 -12.254 1.00 87.81 100 ASN A C 1
ATOM 721 O O . ASN A 1 100 ? -1.932 10.554 -11.551 1.00 87.81 100 ASN A O 1
ATOM 725 N N . GLY A 1 101 ? -2.523 8.695 -12.635 1.00 91.88 101 GLY A N 1
ATOM 726 C CA . GLY A 1 101 ? -1.295 7.964 -12.273 1.00 91.88 101 GLY A CA 1
ATOM 727 C C . GLY A 1 101 ? -1.253 7.438 -10.830 1.00 91.88 101 GLY A C 1
ATOM 728 O O . GLY A 1 101 ? -0.256 6.828 -10.432 1.00 91.88 101 GLY A O 1
ATOM 729 N N . SER A 1 102 ? -2.342 7.609 -10.081 1.00 95.88 102 SER A N 1
ATOM 730 C CA . SER A 1 102 ? -2.506 7.145 -8.707 1.00 95.88 102 SER A CA 1
ATOM 731 C C . SER A 1 102 ? -3.700 6.201 -8.549 1.00 95.88 102 SER A C 1
ATOM 733 O O . SER A 1 102 ? -4.656 6.196 -9.331 1.00 95.88 102 SER A O 1
ATOM 735 N N . LEU A 1 103 ? -3.635 5.386 -7.502 1.00 97.44 103 LEU A N 1
ATOM 736 C CA . LEU A 1 103 ? -4.671 4.459 -7.071 1.00 97.44 103 LEU A CA 1
ATOM 737 C C . LEU A 1 103 ? -5.114 4.849 -5.665 1.00 97.44 103 LEU A C 1
ATOM 739 O O . LEU A 1 103 ? -4.289 4.888 -4.757 1.00 97.44 103 LEU A O 1
ATOM 743 N N . ALA A 1 104 ? -6.402 5.110 -5.487 1.00 97.06 104 ALA A N 1
ATOM 744 C CA . ALA A 1 104 ? -7.018 5.345 -4.192 1.00 97.06 104 ALA A CA 1
ATOM 745 C C . ALA A 1 104 ? -7.798 4.101 -3.757 1.00 97.06 104 ALA A C 1
ATOM 747 O O . ALA A 1 104 ? -8.538 3.511 -4.547 1.00 97.06 104 ALA A O 1
ATOM 748 N N . PHE A 1 105 ? -7.630 3.690 -2.507 1.00 97.19 105 PHE A N 1
ATOM 749 C CA . PHE A 1 105 ? -8.340 2.552 -1.930 1.00 97.19 105 PHE A CA 1
ATOM 750 C C . PHE A 1 105 ? -8.467 2.708 -0.417 1.00 97.19 105 PHE A C 1
ATOM 752 O O . PHE A 1 105 ? -7.819 3.554 0.200 1.00 97.19 105 PHE A O 1
ATOM 759 N N . VAL A 1 106 ? -9.344 1.903 0.172 1.00 95.94 106 VAL A N 1
ATOM 760 C CA . VAL A 1 106 ? -9.642 1.925 1.603 1.00 95.94 106 VAL A CA 1
ATOM 761 C C . VAL A 1 106 ? -9.192 0.607 2.220 1.00 95.94 106 VAL A C 1
ATOM 763 O O . VAL A 1 106 ? -9.567 -0.460 1.732 1.00 95.94 106 VAL A O 1
ATOM 766 N N . LEU A 1 107 ? -8.389 0.689 3.279 1.00 95.12 107 LEU A N 1
ATOM 767 C CA . LEU A 1 107 ? -7.963 -0.450 4.086 1.00 95.12 107 LEU A CA 1
ATOM 768 C C . LEU A 1 107 ? -8.846 -0.462 5.337 1.00 95.12 107 LEU A C 1
ATOM 770 O O . LEU A 1 107 ? -8.707 0.383 6.220 1.00 95.12 107 LEU A O 1
ATOM 774 N N . ASP A 1 108 ? -9.834 -1.356 5.343 1.00 91.94 108 ASP A N 1
ATOM 775 C CA . ASP A 1 108 ? -11.000 -1.295 6.232 1.00 91.94 108 ASP A CA 1
ATOM 776 C C . ASP A 1 108 ? -10.750 -1.871 7.632 1.00 91.94 108 ASP A C 1
ATOM 778 O O . ASP A 1 108 ? -11.481 -1.548 8.566 1.00 91.94 108 ASP A O 1
ATOM 782 N N . ARG A 1 109 ? -9.732 -2.722 7.775 1.00 91.06 109 ARG A N 1
ATOM 783 C CA . ARG A 1 109 ? -9.380 -3.422 9.019 1.00 91.06 109 ARG A CA 1
ATOM 784 C C . ARG A 1 109 ? -7.931 -3.921 9.008 1.00 91.06 109 ARG A C 1
ATOM 786 O O . ARG A 1 109 ? -7.365 -4.058 7.917 1.00 91.06 109 ARG A O 1
ATOM 793 N N . PRO A 1 110 ? -7.369 -4.283 10.177 1.00 93.31 110 PRO A N 1
ATOM 794 C CA . PRO A 1 110 ? -6.135 -5.056 10.254 1.00 93.31 110 PRO A CA 1
ATOM 795 C C . PRO A 1 110 ? -6.224 -6.334 9.412 1.00 93.31 110 PRO A C 1
ATOM 797 O O . PRO A 1 110 ? -7.118 -7.160 9.611 1.00 93.31 110 PRO A O 1
ATOM 800 N N . ASP A 1 111 ? -5.353 -6.449 8.414 1.00 95.00 111 ASP A N 1
ATOM 801 C CA . ASP A 1 111 ? -5.337 -7.532 7.427 1.00 95.00 111 ASP A CA 1
ATOM 802 C C . ASP A 1 111 ? -4.048 -7.453 6.586 1.00 95.00 111 ASP A C 1
ATOM 804 O O . ASP A 1 111 ? -3.267 -6.498 6.674 1.00 95.00 111 ASP A O 1
ATOM 808 N N . HIS A 1 112 ? -3.859 -8.445 5.720 1.00 96.31 112 HIS A N 1
ATOM 809 C CA . HIS A 1 112 ? -2.854 -8.430 4.670 1.00 96.31 112 HIS A CA 1
ATOM 810 C C . HIS A 1 112 ? -3.513 -8.193 3.309 1.00 96.31 112 HIS A C 1
ATOM 812 O O . HIS A 1 112 ? -4.301 -9.006 2.815 1.00 96.31 112 HIS A O 1
ATOM 818 N N . TYR A 1 113 ? -3.142 -7.081 2.681 1.00 97.31 113 TYR A N 1
ATOM 819 C CA . TYR A 1 113 ? -3.644 -6.677 1.379 1.00 97.31 113 TYR A CA 1
ATOM 820 C C . TYR A 1 113 ? -2.570 -6.841 0.307 1.00 97.31 113 TYR A C 1
ATOM 822 O O . TYR A 1 113 ? -1.406 -6.508 0.511 1.00 97.31 113 TYR A O 1
ATOM 830 N N . VAL A 1 114 ? -2.976 -7.306 -0.872 1.00 97.06 114 VAL A N 1
ATOM 831 C CA . VAL A 1 114 ? -2.107 -7.483 -2.037 1.00 97.06 114 VAL A CA 1
ATOM 832 C C . VAL A 1 114 ? -2.692 -6.735 -3.223 1.00 97.06 114 VAL A C 1
ATOM 834 O O . VAL A 1 114 ? -3.741 -7.108 -3.755 1.00 97.06 114 VAL A O 1
ATOM 837 N N . LEU A 1 115 ? -1.990 -5.701 -3.672 1.00 96.69 115 LEU A N 1
ATOM 838 C CA . LEU A 1 115 ? -2.283 -4.981 -4.903 1.00 96.69 115 LEU A CA 1
ATOM 839 C C . LEU A 1 115 ? -1.436 -5.533 -6.043 1.00 96.69 115 LEU A C 1
ATOM 841 O O . LEU A 1 115 ? -0.215 -5.623 -5.941 1.00 96.69 115 LEU A O 1
ATOM 845 N N . ARG A 1 116 ? -2.073 -5.851 -7.166 1.00 94.50 116 ARG A N 1
ATOM 846 C CA . ARG A 1 116 ? -1.395 -6.177 -8.425 1.00 94.50 116 ARG A CA 1
ATOM 847 C C . ARG A 1 116 ? -1.686 -5.088 -9.439 1.00 94.50 116 ARG A C 1
ATOM 849 O O . ARG A 1 116 ? -2.853 -4.840 -9.724 1.00 94.50 116 ARG A O 1
ATOM 856 N N . VAL A 1 117 ? -0.654 -4.472 -10.001 1.00 92.75 117 V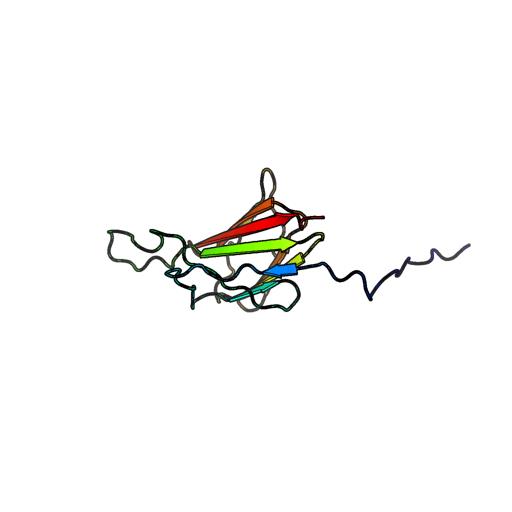AL A N 1
ATOM 857 C CA . VAL A 1 117 ? -0.790 -3.431 -11.030 1.00 92.75 117 VAL A CA 1
ATOM 858 C C . VAL A 1 117 ? 0.467 -3.395 -11.891 1.00 92.75 117 VAL A C 1
ATOM 860 O O . VAL A 1 117 ? 1.568 -3.545 -11.373 1.00 92.75 117 VAL A O 1
ATOM 863 N N . ALA A 1 118 ? 0.311 -3.250 -13.211 1.00 85.62 118 ALA A N 1
ATOM 864 C CA . ALA A 1 118 ? 1.430 -3.133 -14.157 1.00 85.62 118 ALA A CA 1
ATOM 865 C C . ALA A 1 118 ? 2.533 -4.212 -13.999 1.00 85.62 118 ALA A C 1
ATOM 867 O O . ALA A 1 118 ? 3.718 -3.930 -14.127 1.00 85.62 118 ALA A O 1
ATOM 868 N N . GLY A 1 119 ? 2.151 -5.455 -13.677 1.00 85.12 119 GLY A N 1
ATOM 869 C CA . GLY A 1 119 ? 3.097 -6.563 -13.466 1.00 85.12 119 GLY A CA 1
ATOM 870 C C . GLY A 1 119 ? 3.824 -6.556 -12.113 1.00 85.12 119 GLY A C 1
ATOM 871 O O . GLY A 1 119 ? 4.563 -7.493 -11.822 1.00 85.12 119 GLY A O 1
ATOM 872 N N . ARG A 1 120 ? 3.571 -5.553 -11.267 1.00 88.44 120 ARG A N 1
ATOM 873 C CA . ARG A 1 120 ? 4.130 -5.403 -9.920 1.00 88.44 120 ARG A CA 1
ATOM 874 C C . ARG A 1 120 ? 3.154 -5.889 -8.858 1.00 88.44 120 ARG A C 1
ATOM 876 O O . ARG A 1 120 ? 1.937 -5.928 -9.081 1.00 88.44 120 ARG A O 1
ATOM 883 N N . ARG A 1 121 ? 3.692 -6.242 -7.691 1.00 93.19 121 ARG A N 1
ATOM 884 C CA . ARG A 1 121 ? 2.913 -6.529 -6.484 1.00 93.19 121 ARG A CA 1
ATOM 885 C C . ARG A 1 121 ? 3.284 -5.536 -5.392 1.00 93.19 121 ARG A C 1
ATOM 887 O O . ARG A 1 121 ? 4.467 -5.324 -5.151 1.00 93.19 121 ARG A O 1
ATOM 894 N N . PHE A 1 122 ? 2.275 -4.975 -4.740 1.00 95.38 122 PHE A N 1
ATOM 895 C CA . PHE A 1 122 ? 2.437 -4.208 -3.513 1.00 95.38 122 PHE A CA 1
ATOM 896 C C . PHE A 1 122 ? 1.717 -4.936 -2.387 1.00 95.38 122 PHE A C 1
ATOM 898 O O . PHE A 1 122 ? 0.565 -5.345 -2.554 1.00 95.38 122 PHE A O 1
ATOM 905 N N . TYR A 1 123 ? 2.408 -5.117 -1.272 1.00 95.75 123 TYR A N 1
ATOM 906 C CA . TYR A 1 123 ? 1.892 -5.778 -0.083 1.00 95.75 123 TYR A CA 1
ATOM 907 C C . TYR A 1 123 ? 1.679 -4.739 1.016 1.00 95.75 123 TYR A C 1
ATOM 909 O O . TYR A 1 123 ? 2.567 -3.935 1.297 1.00 95.75 123 TYR A O 1
ATOM 917 N N . PHE A 1 124 ? 0.508 -4.745 1.642 1.00 96.56 124 PHE A N 1
ATOM 918 C CA . PHE A 1 124 ? 0.198 -3.862 2.761 1.00 96.56 124 PHE A CA 1
ATOM 919 C C . PHE A 1 124 ? -0.186 -4.714 3.963 1.00 96.56 124 PHE A C 1
ATOM 921 O O . PHE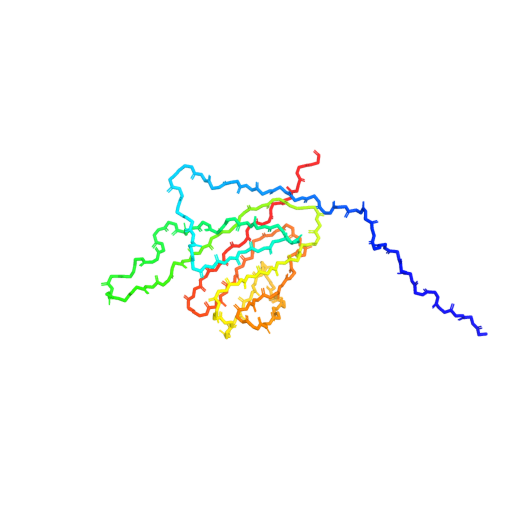 A 1 124 ? -1.196 -5.418 3.929 1.00 96.56 124 PHE A O 1
ATOM 928 N N . TRP A 1 125 ? 0.629 -4.661 5.011 1.00 95.56 125 TRP A N 1
ATOM 929 C CA . TRP A 1 125 ? 0.343 -5.290 6.296 1.00 95.56 125 TRP A CA 1
ATOM 930 C C . TRP A 1 125 ? -0.179 -4.236 7.261 1.00 95.56 125 TRP A C 1
ATOM 932 O O . TRP A 1 125 ? 0.557 -3.324 7.643 1.00 95.56 125 TRP A O 1
ATOM 942 N N . VAL A 1 126 ? -1.449 -4.366 7.631 1.00 95.19 126 VAL A N 1
ATOM 943 C CA . VAL A 1 126 ? -2.088 -3.503 8.622 1.00 95.19 126 VAL A CA 1
ATOM 944 C C . VAL A 1 126 ? -2.190 -4.290 9.918 1.00 95.19 126 VAL A C 1
ATOM 946 O O . VAL A 1 126 ? -2.979 -5.230 10.014 1.00 95.19 126 VAL A O 1
ATOM 949 N N . ASP A 1 127 ? -1.370 -3.929 10.896 1.00 94.69 127 ASP A N 1
ATOM 950 C CA . ASP A 1 127 ? -1.432 -4.504 12.235 1.00 94.69 127 ASP A CA 1
ATOM 951 C C . ASP A 1 127 ? -2.515 -3.797 13.070 1.00 94.69 127 ASP A C 1
ATOM 953 O O . ASP A 1 127 ? -2.791 -2.610 12.856 1.00 94.69 127 ASP A O 1
ATOM 957 N N . PRO A 1 128 ? -3.140 -4.484 14.040 1.00 90.94 128 PRO A N 1
ATOM 958 C CA . PRO A 1 128 ? -3.953 -3.803 15.036 1.00 90.94 128 PRO A CA 1
ATOM 959 C C . PRO A 1 128 ? -3.060 -2.906 15.900 1.00 90.94 128 PRO A C 1
ATOM 961 O O . PRO A 1 128 ? -1.942 -3.285 16.260 1.00 90.94 128 PRO A O 1
ATOM 964 N N . LEU A 1 129 ? -3.554 -1.727 16.272 1.00 84.44 129 LEU A N 1
ATOM 965 C CA . LEU A 1 129 ? -2.928 -0.954 17.341 1.00 84.44 129 LEU A CA 1
ATOM 966 C C . LEU A 1 129 ? -3.006 -1.737 18.653 1.00 84.44 129 LEU A C 1
ATOM 968 O O . LEU A 1 129 ? -4.065 -2.250 19.016 1.00 84.44 129 LEU A O 1
ATOM 972 N N . ALA A 1 130 ? -1.872 -1.846 19.346 1.00 71.25 130 ALA A N 1
ATOM 973 C CA . ALA A 1 130 ? -1.856 -2.367 20.704 1.00 71.25 130 ALA A CA 1
ATOM 974 C C . ALA A 1 130 ? -2.713 -1.445 21.587 1.00 71.25 130 ALA A C 1
ATOM 976 O O . ALA A 1 130 ? -2.545 -0.225 21.532 1.00 71.25 130 ALA A O 1
ATOM 977 N N . ALA A 1 131 ? -3.651 -2.047 22.321 1.00 55.81 131 ALA A N 1
ATOM 978 C CA . ALA A 1 131 ? -4.525 -1.362 23.269 1.00 55.81 131 ALA A CA 1
ATOM 979 C C . ALA A 1 131 ? -3.752 -0.816 24.477 1.00 55.81 131 ALA A C 1
ATOM 981 O O . ALA A 1 131 ? -2.742 -1.452 24.862 1.00 55.81 131 ALA A O 1
#

Sequence (131 aa):
MRPRVLCLCGLLGAGCSLTIYPPAPGDEVDATAHLSIDGRELPLVVEPGSGKRCDGHPALPSSRARFASDGTTRAILSLGATRGARLRAVGRDVRVDATNGSLAFVLDRPDHYVLRVAGRRFYFWVDPLAA

Secondary structure (DSSP, 8-state):
----------SS-----EEEPPPPTTPPB-TT-EEEETTEEE--EEPTTTT--TTSS-PPPPEEEEEEESS-EEEEEE-S--TT-EEEETTEEE-EEEETTEEEEEE-SSEEEEEEETTEEEEEEEEEPP-